Protein AF-R5V979-F1 (afdb_monomer_lite)

Structure (mmCIF, N/CA/C/O backbone):
data_AF-R5V979-F1
#
_entry.id   AF-R5V979-F1
#
loop_
_atom_site.group_PDB
_atom_site.id
_atom_site.type_symbol
_atom_site.label_atom_id
_atom_site.label_alt_id
_atom_site.label_comp_id
_atom_site.label_asym_id
_atom_site.label_entity_id
_atom_site.label_seq_id
_atom_site.pdbx_PDB_ins_code
_atom_site.Cartn_x
_atom_site.Cartn_y
_atom_site.Cartn_z
_atom_site.occupancy
_atom_site.B_iso_or_equiv
_atom_site.auth_seq_id
_atom_site.auth_comp_id
_atom_site.auth_asym_id
_atom_site.auth_atom_id
_atom_site.pdbx_PDB_model_num
ATOM 1 N N . MET A 1 1 ? 25.523 -2.115 -24.557 1.00 75.38 1 MET A N 1
ATOM 2 C CA . MET A 1 1 ? 24.327 -1.409 -24.071 1.00 75.38 1 MET A CA 1
ATOM 3 C C . MET A 1 1 ? 23.746 -0.633 -25.232 1.00 75.38 1 MET A C 1
ATOM 5 O O . MET A 1 1 ? 24.209 0.459 -25.546 1.00 75.38 1 MET A O 1
ATOM 9 N N . THR A 1 2 ? 22.820 -1.275 -25.926 1.00 94.19 2 THR A N 1
ATOM 10 C CA . THR A 1 2 ? 22.020 -0.678 -26.992 1.00 94.19 2 THR A CA 1
ATOM 11 C C . THR A 1 2 ? 20.873 0.131 -26.390 1.00 94.19 2 THR A C 1
ATOM 13 O O . THR A 1 2 ? 20.604 0.046 -25.191 1.00 94.19 2 THR A O 1
ATOM 16 N N . ASP A 1 3 ? 20.193 0.924 -27.215 1.00 94.38 3 ASP A N 1
ATOM 17 C CA . ASP A 1 3 ? 19.006 1.662 -26.774 1.00 94.38 3 ASP A CA 1
ATOM 18 C C . ASP A 1 3 ? 17.887 0.711 -26.314 1.00 94.38 3 ASP A C 1
ATOM 20 O O . ASP A 1 3 ? 17.233 0.957 -25.306 1.00 94.38 3 ASP A O 1
ATOM 24 N N . LYS A 1 4 ? 17.772 -0.456 -26.963 1.00 93.94 4 LYS A N 1
ATOM 25 C CA . LYS A 1 4 ? 16.894 -1.544 -26.524 1.00 93.94 4 LYS A CA 1
ATOM 26 C C . LYS A 1 4 ? 17.237 -2.023 -25.112 1.00 93.94 4 LYS A C 1
ATOM 28 O O . LYS A 1 4 ? 16.349 -2.068 -24.272 1.00 93.94 4 LYS A O 1
ATOM 33 N N . ASP A 1 5 ? 18.511 -2.320 -24.839 1.00 93.88 5 ASP A N 1
ATOM 34 C CA . ASP A 1 5 ? 18.933 -2.799 -23.511 1.00 93.88 5 ASP A CA 1
ATOM 35 C C . ASP A 1 5 ? 18.597 -1.775 -22.412 1.00 93.88 5 ASP A C 1
ATOM 37 O O . ASP A 1 5 ? 18.326 -2.141 -21.274 1.00 93.88 5 ASP A O 1
ATOM 41 N N . ARG A 1 6 ? 18.623 -0.475 -22.741 1.00 95.19 6 ARG A N 1
ATOM 42 C CA . ARG A 1 6 ? 18.247 0.601 -21.814 1.00 95.19 6 ARG A CA 1
ATOM 43 C C . ARG A 1 6 ? 16.743 0.649 -21.572 1.00 95.19 6 ARG A C 1
ATOM 45 O O . ARG A 1 6 ? 16.338 0.803 -20.423 1.00 95.19 6 ARG A O 1
ATOM 52 N N . MET A 1 7 ? 15.938 0.517 -22.625 1.00 96.62 7 MET A N 1
ATOM 53 C CA . MET A 1 7 ? 14.477 0.496 -22.508 1.00 96.62 7 MET A CA 1
ATOM 54 C C . MET A 1 7 ? 13.985 -0.739 -21.748 1.00 96.62 7 MET A C 1
ATOM 56 O O . MET A 1 7 ? 13.149 -0.596 -20.861 1.00 96.62 7 MET A O 1
ATOM 60 N N . ASP A 1 8 ? 14.576 -1.912 -21.994 1.00 96.75 8 ASP A N 1
ATOM 61 C CA . ASP A 1 8 ? 14.226 -3.150 -21.285 1.00 96.75 8 ASP A CA 1
ATOM 62 C C . ASP A 1 8 ? 14.461 -3.001 -19.759 1.00 96.75 8 ASP A C 1
ATOM 64 O O . ASP A 1 8 ? 13.613 -3.377 -18.951 1.00 96.75 8 ASP A O 1
ATOM 68 N N . VAL A 1 9 ? 15.557 -2.347 -19.342 1.00 96.25 9 VAL A N 1
ATOM 69 C CA . VAL A 1 9 ? 15.819 -2.052 -17.917 1.00 96.25 9 VAL A CA 1
ATOM 70 C C . VAL A 1 9 ? 14.776 -1.098 -17.323 1.00 96.25 9 VAL A C 1
ATOM 72 O O . VAL A 1 9 ? 14.342 -1.287 -16.184 1.00 96.25 9 VAL A O 1
ATOM 75 N N . VAL A 1 10 ? 14.370 -0.064 -18.066 1.00 96.19 10 VAL A N 1
ATOM 76 C CA . VAL A 1 10 ? 13.342 0.886 -17.607 1.00 96.19 10 VAL A CA 1
ATOM 77 C C . VAL A 1 10 ? 12.001 0.179 -17.409 1.00 96.19 10 VAL A C 1
ATOM 79 O O . VAL A 1 10 ? 11.355 0.385 -16.376 1.00 96.19 10 VAL A O 1
ATOM 82 N N . ASP A 1 11 ? 11.613 -0.682 -18.348 1.00 97.19 11 ASP A N 1
ATOM 83 C CA . ASP A 1 11 ? 10.369 -1.447 -18.283 1.00 97.19 11 ASP A CA 1
ATOM 84 C C . ASP A 1 11 ? 10.360 -2.418 -17.095 1.00 97.19 11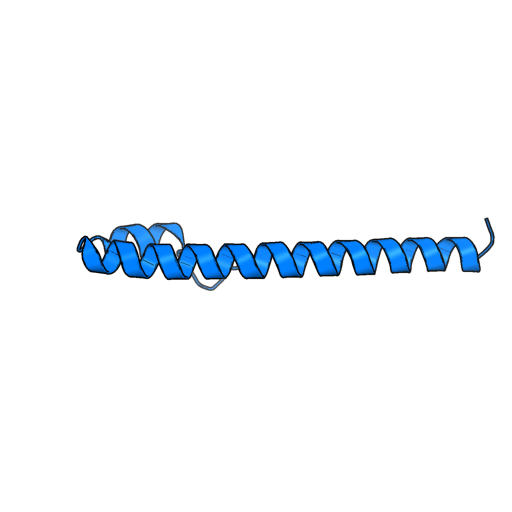 ASP A C 1
ATOM 86 O O . ASP A 1 11 ? 9.384 -2.459 -16.336 1.00 97.19 11 ASP A O 1
ATOM 90 N N . ASP A 1 12 ? 11.465 -3.125 -16.855 1.00 97.62 12 ASP A N 1
ATOM 91 C CA . ASP A 1 12 ? 11.611 -4.033 -15.713 1.00 97.62 12 ASP A CA 1
ATOM 92 C C . ASP A 1 12 ? 11.532 -3.294 -14.370 1.00 97.62 12 ASP A C 1
ATOM 94 O O . ASP A 1 12 ? 10.847 -3.733 -13.430 1.00 97.62 12 ASP A O 1
ATOM 98 N N . CYS A 1 13 ? 12.191 -2.135 -14.270 1.00 97.25 13 CYS A N 1
ATOM 99 C CA . CYS A 1 13 ? 12.093 -1.265 -13.103 1.00 97.25 13 CYS A CA 1
ATOM 100 C C . CYS A 1 13 ? 10.650 -0.796 -12.887 1.00 97.25 13 CYS A C 1
ATOM 102 O O . CYS A 1 13 ? 10.134 -0.878 -11.767 1.00 97.25 13 CYS A O 1
ATOM 104 N N . TYR A 1 14 ? 9.971 -0.345 -13.943 1.00 97.00 14 TYR A N 1
ATOM 105 C CA . TYR A 1 14 ? 8.585 0.105 -13.864 1.00 97.00 14 TYR A CA 1
ATOM 106 C C . TYR A 1 14 ? 7.645 -1.024 -13.421 1.00 97.00 14 TYR A C 1
ATOM 108 O O . TYR A 1 14 ? 6.849 -0.838 -12.494 1.00 97.00 14 TYR A O 1
ATOM 116 N N . ALA A 1 15 ? 7.757 -2.209 -14.025 1.00 97.62 15 ALA A N 1
ATOM 117 C CA . ALA A 1 15 ? 6.947 -3.374 -13.685 1.00 97.62 15 ALA A CA 1
ATOM 118 C C . ALA A 1 15 ? 7.144 -3.789 -12.219 1.00 97.62 15 ALA A C 1
ATOM 120 O O . ALA A 1 15 ? 6.169 -4.013 -11.489 1.00 97.62 15 ALA A O 1
ATOM 121 N N . SER A 1 16 ? 8.398 -3.809 -11.760 1.00 97.75 16 SER A N 1
ATOM 122 C CA . SER A 1 16 ? 8.755 -4.119 -10.374 1.00 97.75 16 SER A CA 1
ATOM 123 C C . SER A 1 16 ? 8.162 -3.104 -9.397 1.00 97.75 16 SER A C 1
ATOM 125 O O . SER A 1 16 ? 7.482 -3.482 -8.440 1.00 97.75 16 SER A O 1
ATOM 127 N N . MET A 1 17 ? 8.337 -1.808 -9.666 1.00 96.88 17 MET A N 1
ATOM 128 C CA . MET A 1 17 ? 7.808 -0.732 -8.822 1.00 96.88 17 MET A CA 1
ATOM 129 C C . MET A 1 17 ? 6.282 -0.735 -8.777 1.00 96.88 17 MET A C 1
ATOM 131 O O . MET A 1 17 ? 5.692 -0.580 -7.705 1.00 96.88 17 MET A O 1
ATOM 135 N N . ARG A 1 18 ? 5.623 -0.983 -9.913 1.00 96.56 18 ARG A N 1
ATOM 136 C CA . ARG A 1 18 ? 4.165 -1.118 -9.983 1.00 96.56 18 ARG A CA 1
ATOM 137 C C . ARG A 1 18 ? 3.676 -2.285 -9.130 1.00 96.56 18 ARG A C 1
ATOM 139 O O . ARG A 1 18 ? 2.712 -2.132 -8.381 1.00 96.56 18 ARG A O 1
ATOM 146 N N . ARG A 1 19 ? 4.356 -3.434 -9.193 1.00 97.25 19 ARG A N 1
ATOM 147 C CA . ARG A 1 19 ? 4.039 -4.601 -8.360 1.00 97.25 19 ARG A CA 1
ATOM 148 C C . ARG A 1 19 ? 4.206 -4.293 -6.872 1.00 97.25 19 ARG A C 1
ATOM 150 O O . ARG A 1 19 ? 3.302 -4.607 -6.098 1.00 97.25 19 ARG A O 1
ATOM 157 N N . TYR A 1 20 ? 5.307 -3.658 -6.470 1.00 96.88 20 TYR A N 1
ATOM 158 C CA . TYR A 1 20 ? 5.523 -3.273 -5.072 1.00 96.88 20 TYR A CA 1
ATOM 159 C C . TYR A 1 20 ? 4.468 -2.287 -4.580 1.00 96.88 20 TYR A C 1
ATOM 161 O O . TYR A 1 20 ? 3.879 -2.515 -3.524 1.00 96.88 20 TYR A O 1
ATOM 169 N N . ARG A 1 21 ? 4.151 -1.257 -5.372 1.00 94.19 21 ARG A N 1
ATOM 170 C CA . ARG A 1 21 ? 3.084 -0.301 -5.057 1.00 94.19 21 ARG A CA 1
ATOM 171 C C . ARG A 1 21 ? 1.747 -1.007 -4.833 1.00 94.19 21 ARG A C 1
ATOM 173 O O . ARG A 1 21 ? 1.079 -0.746 -3.837 1.00 94.19 21 ARG A O 1
ATOM 180 N N . ASN A 1 22 ? 1.381 -1.936 -5.714 1.00 93.81 22 ASN A N 1
ATOM 181 C CA . ASN A 1 22 ? 0.128 -2.681 -5.593 1.00 93.81 22 ASN A CA 1
ATOM 182 C C . ASN A 1 22 ? 0.087 -3.553 -4.329 1.00 93.81 22 ASN A C 1
ATOM 184 O O . ASN A 1 22 ? -0.936 -3.595 -3.648 1.00 93.81 22 ASN A O 1
ATOM 188 N N . LEU A 1 23 ? 1.193 -4.224 -3.988 1.00 96.00 23 LEU A N 1
ATOM 189 C CA . LEU A 1 23 ? 1.286 -5.039 -2.773 1.00 96.00 23 LEU A CA 1
ATOM 190 C C . LEU A 1 23 ? 1.181 -4.183 -1.508 1.00 96.00 23 LEU A C 1
ATOM 192 O O . LEU A 1 23 ? 0.404 -4.515 -0.612 1.00 96.00 23 LEU A O 1
ATOM 196 N N . VAL A 1 24 ? 1.926 -3.077 -1.444 1.00 93.81 24 VAL A N 1
ATOM 197 C CA . VAL A 1 24 ? 1.890 -2.150 -0.305 1.00 93.81 24 VAL A CA 1
ATOM 198 C C . VAL A 1 24 ? 0.483 -1.598 -0.118 1.00 93.81 24 VAL A C 1
ATOM 200 O O . VAL A 1 24 ? -0.033 -1.649 0.997 1.00 93.81 24 VAL A O 1
ATOM 203 N N . ASN A 1 25 ? -0.169 -1.162 -1.197 1.00 89.88 25 ASN A N 1
ATOM 204 C CA . ASN A 1 25 ? -1.533 -0.646 -1.139 1.00 89.88 25 ASN A CA 1
ATOM 205 C C . ASN A 1 25 ? -2.520 -1.719 -0.638 1.00 89.88 25 ASN A C 1
ATOM 207 O O . ASN A 1 25 ? -3.287 -1.489 0.299 1.00 89.88 25 ASN A O 1
ATOM 211 N N . TYR A 1 26 ? -2.445 -2.940 -1.184 1.00 93.81 26 TYR A N 1
ATOM 212 C CA . TYR A 1 26 ? -3.308 -4.047 -0.767 1.00 93.81 26 TYR A CA 1
ATOM 213 C C . TYR A 1 26 ? -3.170 -4.373 0.727 1.0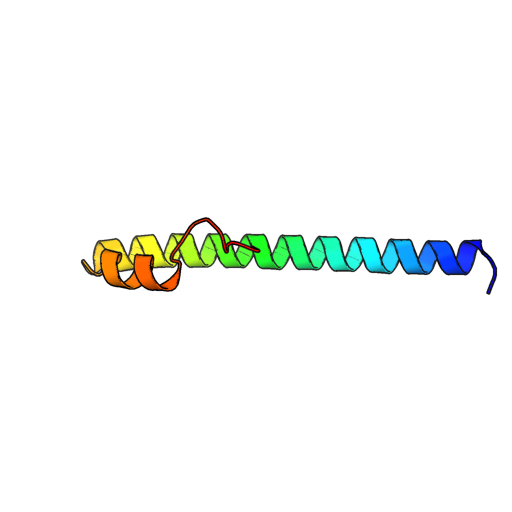0 93.81 26 TYR A C 1
ATOM 215 O O . TYR A 1 26 ? -4.170 -4.417 1.451 1.00 93.81 26 TYR A O 1
ATOM 223 N N . TYR A 1 27 ? -1.943 -4.587 1.212 1.00 94.81 27 TYR A N 1
ATOM 224 C CA . TYR A 1 27 ? -1.720 -4.951 2.612 1.00 94.81 27 TYR A CA 1
ATOM 225 C C . TYR A 1 27 ? -2.016 -3.794 3.568 1.00 94.81 27 TYR A C 1
ATOM 227 O O . TYR A 1 27 ? -2.573 -4.032 4.640 1.00 94.81 27 TYR A O 1
ATOM 235 N N . THR A 1 28 ? -1.721 -2.554 3.174 1.00 89.12 28 THR A N 1
ATOM 236 C CA . THR A 1 28 ? -2.057 -1.358 3.959 1.00 89.12 28 THR A CA 1
ATOM 237 C C . THR A 1 28 ? -3.566 -1.245 4.146 1.00 89.12 28 THR A C 1
ATOM 239 O O . THR A 1 28 ? -4.039 -1.243 5.284 1.00 89.12 28 TH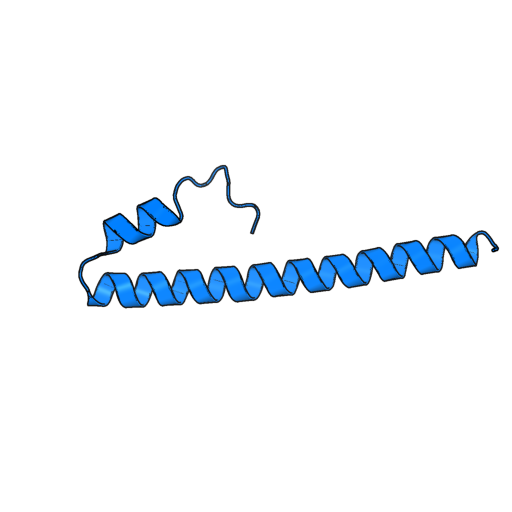R A O 1
ATOM 242 N N . ASN A 1 29 ? -4.341 -1.281 3.059 1.00 87.94 29 ASN A N 1
ATOM 243 C CA . ASN A 1 29 ? -5.799 -1.182 3.132 1.00 87.94 29 ASN A CA 1
ATOM 244 C C . ASN A 1 29 ? -6.424 -2.343 3.907 1.00 87.94 29 ASN A C 1
ATOM 246 O O . ASN A 1 29 ? -7.311 -2.131 4.736 1.00 87.94 29 ASN A O 1
ATOM 250 N N . ARG A 1 30 ? -5.938 -3.574 3.696 1.00 92.38 30 ARG A N 1
ATOM 251 C CA . ARG A 1 30 ? -6.415 -4.746 4.441 1.00 92.38 30 ARG A CA 1
ATOM 252 C C . ARG A 1 30 ? -6.164 -4.598 5.942 1.00 92.38 30 ARG A C 1
ATOM 254 O O . ARG A 1 30 ? -7.052 -4.890 6.743 1.00 92.38 30 ARG A O 1
ATOM 261 N N . ASN A 1 31 ? -4.977 -4.141 6.333 1.00 90.06 31 ASN A N 1
ATOM 262 C CA . ASN A 1 31 ? -4.621 -3.974 7.740 1.00 90.06 31 ASN A CA 1
ATOM 263 C C . ASN A 1 31 ? -5.414 -2.845 8.400 1.00 90.06 31 ASN A C 1
ATOM 265 O O . ASN A 1 31 ? -5.911 -3.029 9.512 1.00 90.06 31 ASN A O 1
ATOM 269 N N . ILE A 1 32 ? -5.601 -1.722 7.703 1.00 87.88 32 ILE A N 1
ATOM 270 C CA . ILE A 1 32 ? -6.445 -0.612 8.158 1.00 87.88 32 ILE A CA 1
ATOM 271 C C . ILE A 1 32 ? -7.887 -1.096 8.371 1.00 87.88 32 ILE A C 1
ATOM 273 O O . ILE A 1 32 ? -8.455 -0.881 9.442 1.00 87.88 32 ILE A O 1
ATOM 277 N N . ALA A 1 33 ? -8.457 -1.831 7.411 1.00 87.81 33 ALA A N 1
ATOM 278 C CA . ALA A 1 33 ? -9.808 -2.379 7.525 1.00 87.81 33 ALA A CA 1
ATOM 279 C C . ALA A 1 33 ? -9.964 -3.302 8.749 1.00 87.81 33 ALA A C 1
ATOM 281 O O . ALA A 1 33 ? -10.909 -3.165 9.529 1.00 87.81 33 ALA A O 1
ATOM 282 N N . VAL A 1 34 ? -9.010 -4.212 8.975 1.00 91.56 34 VAL A N 1
ATOM 283 C CA . VAL A 1 34 ? -9.007 -5.090 10.159 1.00 91.56 34 VAL A CA 1
ATOM 284 C C . VAL A 1 34 ? -8.839 -4.289 11.455 1.00 91.56 34 VAL A C 1
ATOM 286 O O . VAL A 1 34 ? -9.492 -4.601 12.455 1.00 91.56 34 VAL A O 1
ATOM 289 N N . SER A 1 35 ? -7.992 -3.257 11.450 1.00 87.81 35 SER A N 1
ATOM 290 C CA . SER A 1 35 ? -7.793 -2.355 12.588 1.00 87.81 35 SER A CA 1
ATOM 291 C C . SER A 1 35 ? -9.102 -1.663 12.974 1.00 87.81 35 SER A C 1
ATOM 293 O O . SER A 1 35 ? -9.502 -1.726 14.137 1.00 87.81 35 SER A O 1
ATOM 295 N N . PHE A 1 36 ? -9.850 -1.138 11.997 1.00 86.44 36 PHE A N 1
ATOM 296 C CA . PHE A 1 36 ? -11.171 -0.546 12.226 1.00 86.44 36 PHE A CA 1
ATOM 297 C C . PHE A 1 36 ? -12.178 -1.535 12.821 1.00 86.44 36 PHE A C 1
ATOM 299 O O . PHE A 1 36 ? -12.865 -1.209 13.792 1.00 86.44 36 PHE A O 1
ATOM 306 N N . LEU A 1 37 ? -12.243 -2.765 12.300 1.00 90.75 37 LEU A N 1
ATOM 307 C CA . LEU A 1 37 ? -13.135 -3.799 12.839 1.00 90.75 37 LEU A CA 1
ATOM 308 C C . LEU A 1 37 ? -12.816 -4.126 14.308 1.00 90.75 37 LEU A C 1
ATOM 310 O O . LEU A 1 37 ? -13.729 -4.277 15.125 1.00 90.75 37 LEU A O 1
ATOM 314 N N . ARG A 1 38 ? -11.526 -4.205 14.661 1.00 91.94 38 ARG A N 1
ATOM 315 C CA . ARG A 1 38 ? -11.064 -4.452 16.038 1.00 91.94 38 ARG A CA 1
ATOM 316 C C . ARG A 1 38 ? -11.332 -3.263 16.958 1.00 91.94 38 ARG A C 1
ATOM 318 O O . ARG A 1 38 ? -11.769 -3.473 18.088 1.00 91.94 38 ARG A O 1
ATOM 325 N N . ALA A 1 39 ? -11.103 -2.044 16.477 1.00 90.12 39 ALA A N 1
ATOM 326 C CA . ALA A 1 39 ? -11.347 -0.810 17.218 1.00 90.12 39 ALA A CA 1
ATOM 327 C C . ALA A 1 39 ? -12.828 -0.658 17.573 1.00 90.12 39 ALA A C 1
ATOM 329 O O . ALA A 1 39 ? -13.163 -0.384 18.723 1.00 90.12 39 ALA A O 1
ATOM 330 N N . ARG A 1 40 ? -13.721 -0.958 16.620 1.00 88.38 40 ARG A N 1
ATOM 331 C CA . ARG A 1 40 ? -15.171 -0.976 16.845 1.00 88.38 40 ARG A CA 1
ATOM 332 C C . ARG A 1 40 ? -15.575 -1.975 17.930 1.00 88.38 40 ARG A C 1
ATOM 334 O O . ARG A 1 40 ? -16.387 -1.643 18.782 1.00 88.38 40 ARG A O 1
ATOM 341 N N . LYS A 1 41 ? -14.977 -3.174 17.950 1.00 92.38 41 LYS A N 1
ATOM 342 C CA . LYS A 1 41 ? -15.232 -4.177 19.004 1.00 92.38 41 LYS A CA 1
ATOM 343 C C . LYS A 1 41 ? -14.753 -3.720 20.391 1.00 92.38 41 LYS A C 1
ATOM 345 O O . LYS A 1 41 ? -15.325 -4.140 21.389 1.00 92.38 41 LYS A O 1
ATOM 350 N N . LYS A 1 42 ? -13.707 -2.891 20.458 1.00 91.88 42 LYS A N 1
ATOM 351 C CA . LYS A 1 42 ? -13.112 -2.379 21.706 1.00 91.88 42 LYS A CA 1
ATOM 352 C C . LYS A 1 42 ? -13.613 -0.986 22.118 1.00 91.88 42 LYS A C 1
ATOM 354 O O . LYS A 1 42 ? -13.120 -0.459 23.106 1.00 91.88 42 LYS A O 1
ATOM 359 N N . ASN A 1 43 ? -14.560 -0.403 21.377 1.00 89.38 43 ASN A N 1
ATOM 360 C CA . ASN A 1 43 ? -15.029 0.978 21.548 1.00 89.38 43 ASN A CA 1
ATOM 361 C C . ASN A 1 43 ? -13.901 2.040 21.492 1.00 89.38 43 ASN A C 1
ATOM 363 O O . ASN A 1 43 ? -13.934 3.037 22.202 1.00 89.38 43 ASN A O 1
ATOM 367 N N . ASP A 1 44 ? -12.892 1.813 20.644 1.00 87.94 44 ASP A N 1
ATOM 368 C CA . ASP A 1 44 ? -11.659 2.617 20.531 1.00 87.94 44 ASP A CA 1
ATOM 369 C C . ASP A 1 44 ? -11.485 3.207 19.1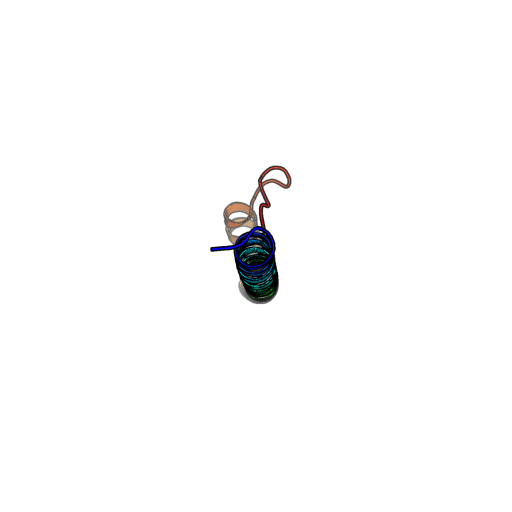15 1.00 87.94 44 ASP A C 1
ATOM 371 O O . ASP A 1 44 ? -10.387 3.356 18.577 1.00 87.94 44 ASP A O 1
ATOM 375 N N . LEU A 1 45 ? -12.609 3.472 18.445 1.00 83.69 45 LEU A N 1
ATOM 376 C CA . LEU A 1 45 ? -12.630 3.873 17.038 1.00 83.69 45 LEU A CA 1
ATOM 377 C C . LEU A 1 45 ? -11.999 5.255 16.812 1.00 83.69 45 LEU A C 1
ATOM 379 O O . LEU A 1 45 ? -11.251 5.431 15.854 1.00 83.69 45 LEU A O 1
ATOM 383 N N . ASP A 1 46 ? -12.261 6.207 17.710 1.00 84.19 46 ASP A N 1
ATOM 384 C CA . ASP A 1 46 ? -11.778 7.592 17.610 1.00 84.19 46 ASP A CA 1
ATOM 385 C C . ASP A 1 46 ? -10.242 7.676 17.639 1.00 84.19 46 ASP A C 1
ATOM 387 O O . ASP A 1 46 ? -9.621 8.369 16.831 1.00 84.19 46 ASP A O 1
ATOM 391 N N . ARG A 1 47 ? -9.598 6.882 18.504 1.00 83.81 47 ARG A N 1
ATOM 392 C CA . ARG A 1 47 ? -8.134 6.782 18.569 1.00 83.81 47 ARG A CA 1
ATOM 393 C C . ARG A 1 47 ? -7.543 6.227 17.276 1.00 83.81 47 ARG A C 1
ATOM 395 O O . ARG A 1 47 ? -6.526 6.726 16.805 1.00 83.81 47 ARG A O 1
ATOM 402 N N . VAL A 1 48 ? -8.172 5.205 16.694 1.00 81.88 48 VAL A N 1
ATOM 403 C CA . VAL A 1 48 ? -7.691 4.568 15.458 1.00 81.88 48 VAL A CA 1
ATOM 404 C C . VAL A 1 48 ? -7.909 5.460 14.236 1.00 81.88 48 VAL A C 1
ATOM 406 O O . VAL A 1 48 ? -7.034 5.527 13.377 1.00 81.88 48 VAL A O 1
ATOM 409 N N . LEU A 1 49 ? -9.016 6.204 14.173 1.00 79.31 49 LEU A N 1
ATOM 410 C CA . LEU A 1 49 ? -9.247 7.201 13.122 1.00 79.31 49 LEU A CA 1
ATOM 411 C C . LEU A 1 49 ? -8.191 8.313 13.141 1.00 79.31 49 LEU A C 1
ATOM 413 O O . LEU A 1 49 ? -7.728 8.722 12.080 1.00 79.31 49 LEU A O 1
ATOM 417 N N . LYS A 1 50 ? -7.753 8.746 14.330 1.00 83.06 50 LYS A N 1
ATOM 418 C CA . LYS A 1 50 ? -6.668 9.731 14.480 1.00 83.06 50 LYS A CA 1
ATOM 419 C C . LYS A 1 50 ? -5.326 9.233 13.937 1.00 83.06 50 LYS A C 1
ATOM 421 O O . LYS A 1 50 ? -4.582 10.027 13.375 1.00 83.06 50 LYS A O 1
ATOM 426 N N . LEU A 1 51 ? -5.029 7.935 14.058 1.00 78.44 51 LEU A N 1
ATOM 427 C CA . LEU A 1 51 ? -3.784 7.346 13.538 1.00 78.44 51 LEU A CA 1
ATOM 428 C C . LEU A 1 51 ? -3.719 7.341 12.006 1.00 78.44 51 LEU A C 1
ATOM 430 O O . LEU A 1 51 ? -2.636 7.457 11.443 1.00 78.44 51 LEU A O 1
ATOM 434 N N . TYR A 1 52 ? -4.866 7.207 11.339 1.00 72.38 52 TYR A N 1
ATOM 435 C CA . TYR A 1 52 ? -4.965 7.176 9.875 1.00 72.38 52 TYR A CA 1
ATOM 436 C C . TYR A 1 52 ? -5.528 8.491 9.290 1.00 72.38 52 TYR A C 1
ATOM 438 O O . TYR A 1 52 ? -6.032 8.499 8.165 1.00 72.38 52 TYR A O 1
ATOM 446 N N . GLY A 1 53 ? -5.486 9.576 10.075 1.00 63.91 53 GLY A N 1
ATOM 447 C CA . GLY A 1 53 ? -6.209 10.832 9.857 1.00 63.91 53 GLY A CA 1
ATOM 448 C C . GLY A 1 53 ? -5.734 11.733 8.701 1.00 63.91 53 GLY A C 1
ATOM 449 O O . GLY A 1 53 ? -4.569 11.723 8.314 1.00 63.91 53 GLY A O 1
ATOM 450 N N . ASN A 1 54 ? -6.710 12.531 8.237 1.00 54.00 54 ASN A N 1
ATOM 451 C CA . ASN A 1 54 ? -6.860 13.444 7.087 1.00 54.00 54 ASN A CA 1
ATOM 452 C C . ASN A 1 54 ? -6.608 12.914 5.660 1.00 54.00 54 ASN A C 1
ATOM 454 O O . ASN A 1 54 ? -5.519 12.495 5.277 1.00 54.00 54 ASN A O 1
ATOM 458 N N . ASP A 1 55 ? -7.669 13.020 4.847 1.00 55.22 55 ASP A N 1
ATOM 459 C CA . ASP A 1 55 ? -7.806 12.531 3.467 1.00 55.22 55 ASP A CA 1
ATOM 460 C C . ASP A 1 55 ? -6.780 13.087 2.470 1.00 55.22 55 ASP A C 1
ATOM 462 O O . ASP A 1 55 ? -6.596 12.517 1.399 1.00 55.22 55 ASP A O 1
ATOM 466 N N . THR A 1 56 ? -6.075 14.159 2.820 1.00 53.47 56 THR A N 1
ATOM 467 C CA . THR A 1 56 ? -5.098 14.834 1.959 1.00 53.47 56 THR A CA 1
ATOM 468 C C . THR A 1 56 ? -3.722 14.166 1.904 1.00 53.47 56 THR A C 1
ATOM 470 O O . THR A 1 56 ? -2.938 14.503 1.021 1.00 53.47 56 THR A O 1
ATOM 473 N N . SER A 1 57 ? -3.421 13.211 2.792 1.00 52.78 57 SER A N 1
ATOM 474 C CA . SER A 1 57 ? -2.072 12.621 2.919 1.00 52.78 57 SER A CA 1
ATOM 475 C C . SER A 1 57 ? -1.995 11.126 2.596 1.00 52.78 57 SER A C 1
ATOM 477 O O . SER A 1 57 ? -0.964 10.492 2.834 1.00 52.78 57 SER A O 1
ATOM 479 N N . LYS A 1 58 ? -3.067 10.528 2.066 1.00 54.56 58 LYS A N 1
ATOM 480 C CA . LYS A 1 58 ? -3.110 9.089 1.773 1.00 54.56 58 LYS A CA 1
ATOM 481 C C . LYS A 1 58 ? -2.338 8.783 0.485 1.00 54.56 58 LYS A C 1
ATOM 483 O O . LYS A 1 58 ? -2.911 8.718 -0.594 1.00 54.56 58 LYS A O 1
ATOM 488 N N . TYR A 1 59 ? -1.026 8.591 0.610 1.00 48.59 59 TYR A N 1
ATOM 489 C CA . TYR A 1 59 ? -0.158 8.047 -0.447 1.00 48.59 59 TYR A CA 1
ATOM 490 C C . TYR A 1 59 ? -0.070 6.511 -0.403 1.00 48.59 59 TYR A C 1
ATOM 492 O O . TYR A 1 59 ? 0.953 5.934 -0.779 1.00 48.59 59 TYR A O 1
ATOM 500 N N . TRP A 1 60 ? -1.122 5.848 0.079 1.00 56.06 60 TRP A N 1
ATOM 501 C CA . TRP A 1 60 ? -1.316 4.412 -0.115 1.00 56.06 60 TRP A CA 1
ATOM 502 C C . TRP A 1 60 ? -2.243 4.161 -1.305 1.00 56.06 60 TRP A C 1
ATOM 504 O O . TRP A 1 60 ? -3.302 4.821 -1.385 1.00 56.06 60 TRP A O 1
#

Sequence (60 aa):
MTDKDRMDVVDDCYASMRRYRNLVNYYTNRNIAVSFLRARKKNDLDRVLKLYGNDTSKYW

Foldseek 3Di:
DDPVVVVVVVVVVVVVVVVVLVVCVVVVVVVLVVVCVVCVVVVNNVVSCVVVDDPPPPPD

Radius of gyration: 18.57 Å; chains: 1; bounding box: 40×20×49 Å

pLDDT: mean 86.17, std 13.61, range [48.59, 97.75]

Secondary structure (DSSP, 8-state):
--HHHHHHHHHHHHHHHHHHHHHHHHHHHHHHHHHHHHHHHTT-HHHHHHHT--GGG---

Organism: NCBI:txid1263052

=== Feature glossary ===
Feature key, reading from the visual/contextual features back to the raw sequence:

Rendered structure images. Six rendered views show the 3D structure from the faces of a cube — i.e. along ±x, ±y, ±z. Rendering representation is drawn randomly per protein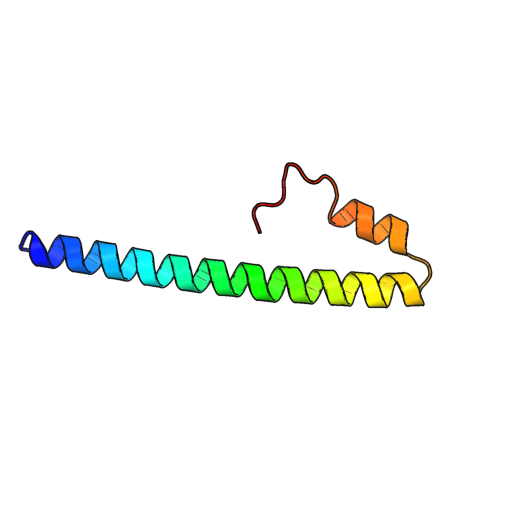 from cartoon (secondary-structure ribbons), stick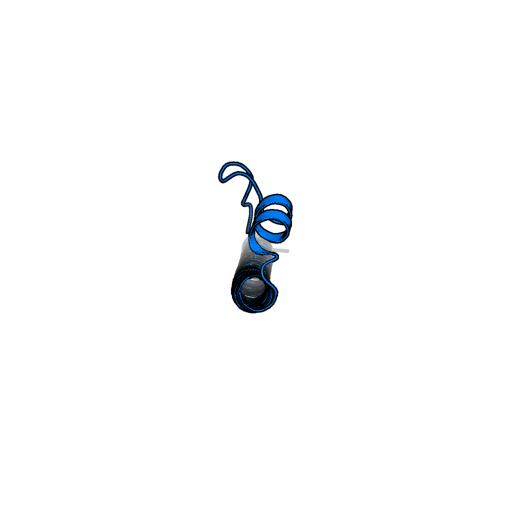s (backbone bonds), or molecular surface; coloring is either N→C rainbow (blue at the N-terminus through red at the C-terminus) or one color per chain.

Contact-map, Ramachandran, and PAE plots. The contact map is a binary N×N matrix image: pixel (i, j) is dark where Cα_i and Cα_j are within 8 Å and |i−j|>4. Because the |i−j|>4 filter removes local helical contacts, off-diagonal stripes parallel to the main diagonal indicate parallel β-sheets; stripes perpendicular to it indicate antiparallel β-sheets. The Ramachandran plot scatters every residue's (φ, ψ) pair against the sterically allowed regions. The PAE heatmap renders the predicted-aligned-error matrix.

InterPro / GO / CATH / organism. Database cross-references. InterPro integrates a dozen domain/family signature databases into unified entries with residue-range hits. GO terms attach function/process/location labels with evidence codes. CATH codes position the fold in a four-level structural taxonomy. Organism is the NCBI-taxonomy species name.

Nearest PDB structures. The Foldseek neighbor list gives the closest experimentally determined structures in the PDB, ranked by structural alignment. TM-score near 1 means near-identical fold; near 0.3 means only rough topology match. This is how one finds what a novel AlphaFold prediction most resembles in the solved-structure universe.

Predicted aligned error. PAE(i, j) answers: if I align the predicted and true structures on residue i, how far off (in Å) do I expect residue j to be? A block-diagonal PAE matrix with low values on the blocks and high values off-diagonal is the signature of a multi-domain protein with confidently predicted domains but uncertain inter-domain orientation.

Solvent-accessible surface area. Accessible surface area quantifies burial. A residue with SASA near zero is packed into the hydrophobic core; one with SASA >100 Å² sits on the surface. Computed here via the Shrake–Rupley numerical algorithm with a 1.4 Å probe.

B-factor. B-factor (Debye–Waller factor) reflects atomic displacement in the crystal lattice. It is an experimental observable (units Å²), not a prediction; low values mean the atom is pinned down, high values mean it moves or is heterogeneous across the crystal.

pLDDT. For AlphaFold models, the B-factor field carries pLDDT — the model's own estimate of local accuracy on a 0–100 scale. Regions with pLDDT<50 should be treated as essentially unmodeled; they often correspond to intrinsically disordered segments.

Backbone torsions (φ/ψ). φ (phi) and ψ (psi) are the two rotatable backbone dihedrals per residue: φ is the C(i-1)–N–Cα–C torsion, ψ is the N–Cα–C–N(i+1) torsion, both in degrees on (−180°, 180°]. α-helical residues cluster near (−60°, −45°); β-strand residues near (−120°, +130°). A Ramachandran plot is simply a scatter of (φ, ψ) for every residue.

Radius of gyration, Cα contacts, bounding box. Radius of gyration (Rg) is the root-mean-square distance of Cα atoms from their centroid — a single number for overall size and compactness. A globular domain of N residues has Rg ≈ 2.2·N^0.38 Å; an extended or disordered chain has a much larger Rg. The Cα contact count is the number of residue pairs whose Cα atoms are within 8 Å and are more than four positions apart in sequence — a standard proxy for tertiary packing density. The bounding box is the smallest axis-aligned box enclosing all Cα atoms.

Secondary structure (3-state, P-SEA). Three-state secondary structure (P-SEA) collapses the eight DSSP classes into helix (a), strand (b), and coil (c). P-SEA assigns these from Cα geometry alone — distances and angles — without requiring backbone oxygens, so it works on any Cα trace.

Secondary structure (8-state, DSSP). DSSP 8-state secondary structure assigns each residue one of H (α-helix), G (3₁₀-helix), I (π-helix), E (extended β-strand), B (isolated β-bridge), T (hydrogen-bonded turn), S (bend), or '-' (coil). The assignment is computed from backbone hydrogen-bond geometry via the Kabsch–Sander algorithm.

Foldseek 3Di. A 3Di character summarizes, for each residue, the relative orientation of the Cα frame of its nearest spatial neighbor. Because it encodes fold topology rather than chemistry, 3Di alignments detect remote structural similarity that sequence alignment misses.

mmCIF coordinates. The mmCIF block holds the 3D Cartesian coordinates of each backbone atom (N, Cα, C, O) in ångströms. mmCIF is the PDB's canonical archive format — a tagged-loop text representation of the atomic model.

Sequence. Sequence gives the chain of amino acids in standard one-letter code (A=alanine, C=cysteine, …, Y=tyrosine), read N→C. It is the only feature that is directly encoded by the gene; all structural features are derived from the folded form of this sequence.